Protein AF-T0ZKA5-F1 (afdb_monomer_lite)

Sequence (163 aa):
KRIVMRGQGRGARYFEMAPAMRHGLGFAISENADRVWHRVRAPLGQRAPLGYNPAFIKSYQPNVGHYLTEQQRLHLREIGTVPSTARADTRRREIAARLLVDLSWASSHIEGNTYDRLSTARLIQEGVVAEGKTRDETQMILNHKAAIEFLLTGDERLRVDKL

InterPro domains:
  IPR036597 Fid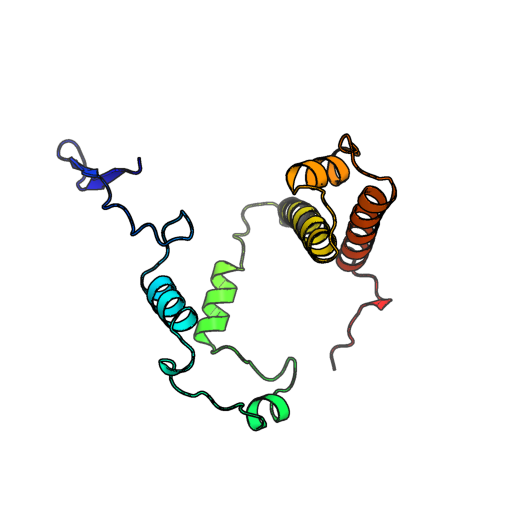o-like domain superfamily [G3DSA:1.10.3290.10] (81-162)

Foldseek 3Di:
DDWDWDDDDPPIDIDDDDQQPCDPPRDHDDPVVVVVVCQVPDPPVPHDDDDDDVVCVVPDDPPPDDPDDPVVVVVCCVVVDDDPPDPPVVVVVVVLLVCLLVQLVVVLVVVPQPDDSVQSSCCVPVVDHDPPHDPVSSVSSVVSSVVSVVVVVPPVVPPPPPD

Organism: NCBI:txid410659

pLDDT: mean 81.05, std 15.97, range [40.31, 98.0]

Structure (mmCIF, N/CA/C/O backbone):
data_AF-T0ZKA5-F1
#
_entry.id   AF-T0ZKA5-F1
#
loop_
_atom_site.group_PDB
_atom_site.id
_atom_site.type_symbol
_atom_site.label_atom_id
_atom_site.label_alt_id
_atom_site.label_comp_id
_atom_site.label_asym_id
_atom_site.label_entity_id
_atom_site.label_seq_id
_atom_site.pdbx_PDB_ins_code
_atom_site.Cartn_x
_atom_site.Cartn_y
_atom_site.Cartn_z
_atom_site.occupancy
_atom_site.B_iso_or_equiv
_atom_site.auth_seq_id
_atom_site.auth_comp_id
_atom_site.auth_asym_id
_atom_site.auth_atom_id
_atom_site.pdbx_PDB_model_num
ATOM 1 N N . LYS A 1 1 ? 23.903 -4.096 18.120 1.00 49.38 1 LYS A N 1
ATOM 2 C CA . LYS A 1 1 ? 25.114 -4.506 17.365 1.00 49.38 1 LYS A CA 1
ATOM 3 C C . LYS A 1 1 ? 24.939 -5.968 16.962 1.00 49.38 1 LYS A C 1
ATOM 5 O O . LYS A 1 1 ? 24.573 -6.747 17.830 1.00 49.38 1 LYS A O 1
ATOM 10 N N . ARG A 1 2 ? 25.076 -6.327 15.677 1.00 48.59 2 ARG A N 1
ATOM 11 C CA . ARG A 1 2 ? 24.996 -7.731 15.223 1.00 48.59 2 ARG A CA 1
ATOM 12 C C . ARG A 1 2 ? 26.410 -8.311 15.186 1.00 48.59 2 ARG A C 1
ATOM 14 O O . ARG A 1 2 ? 27.296 -7.704 14.597 1.00 48.59 2 ARG A O 1
ATOM 21 N N . ILE A 1 3 ? 26.599 -9.449 15.840 1.00 70.50 3 ILE A N 1
ATOM 22 C CA . ILE A 1 3 ? 27.859 -10.195 15.908 1.00 70.50 3 ILE A CA 1
ATOM 23 C C . ILE A 1 3 ? 27.694 -11.502 15.140 1.00 70.50 3 ILE A C 1
ATOM 25 O O . ILE A 1 3 ? 26.611 -12.089 15.154 1.00 70.50 3 ILE A O 1
ATOM 29 N N . VAL A 1 4 ? 28.754 -11.945 14.467 1.00 74.19 4 VAL A N 1
ATOM 30 C CA . VAL A 1 4 ? 28.781 -13.245 13.787 1.00 74.19 4 VAL A CA 1
ATOM 31 C C . VAL A 1 4 ? 29.843 -14.111 14.449 1.00 74.19 4 VAL A C 1
ATOM 33 O O . VAL A 1 4 ? 30.983 -13.690 14.647 1.00 74.19 4 VAL A O 1
ATOM 36 N N . MET A 1 5 ? 29.450 -15.327 14.813 1.00 67.88 5 MET A N 1
ATOM 37 C CA . MET A 1 5 ? 30.332 -16.342 15.378 1.00 67.88 5 MET A CA 1
ATOM 38 C C . MET A 1 5 ? 31.017 -17.098 14.235 1.00 67.88 5 MET A C 1
ATOM 40 O O . MET A 1 5 ? 30.343 -17.601 13.335 1.00 67.88 5 MET A O 1
ATOM 44 N N . ARG A 1 6 ? 32.349 -17.202 14.267 1.00 71.62 6 ARG A N 1
ATOM 45 C CA . ARG A 1 6 ? 33.104 -18.128 13.406 1.00 71.62 6 ARG A CA 1
ATOM 46 C C . ARG A 1 6 ? 33.830 -19.167 14.258 1.00 71.62 6 ARG A C 1
ATOM 48 O O . ARG A 1 6 ? 34.501 -18.819 15.229 1.00 71.62 6 ARG A O 1
ATOM 55 N N . GLY A 1 7 ? 33.725 -20.430 13.842 1.00 69.38 7 GLY A N 1
ATOM 56 C CA . GLY A 1 7 ? 34.268 -21.606 14.532 1.00 69.38 7 GLY A CA 1
ATOM 57 C C . GLY A 1 7 ? 33.184 -22.431 15.236 1.00 69.38 7 GLY A C 1
ATOM 58 O O . GLY A 1 7 ? 32.066 -21.959 15.426 1.00 69.38 7 GLY A O 1
ATOM 59 N N . GLN A 1 8 ? 33.513 -23.667 15.619 1.00 61.41 8 GLN A N 1
ATOM 60 C CA . GLN A 1 8 ? 32.651 -24.527 16.437 1.00 61.41 8 GLN A CA 1
ATOM 61 C C . GLN A 1 8 ? 33.356 -24.910 17.744 1.00 61.41 8 GLN A C 1
ATOM 63 O O . GLN A 1 8 ? 34.573 -25.092 17.780 1.00 61.41 8 GLN A O 1
ATOM 68 N N . GLY A 1 9 ? 32.585 -25.019 18.828 1.00 64.81 9 GLY A N 1
ATOM 69 C CA . GLY A 1 9 ? 33.095 -25.357 20.158 1.00 64.81 9 GLY A CA 1
ATOM 70 C C . GLY A 1 9 ? 33.861 -24.219 20.848 1.00 64.81 9 GLY A C 1
ATOM 71 O O . GLY A 1 9 ? 33.650 -23.039 20.577 1.00 64.81 9 GLY A O 1
ATOM 72 N N . ARG A 1 10 ? 34.764 -24.576 21.770 1.00 57.56 10 ARG A N 1
ATOM 73 C CA . ARG A 1 10 ? 35.474 -23.640 22.672 1.00 57.56 10 ARG A CA 1
ATOM 74 C C . ARG A 1 10 ? 36.451 -22.673 21.980 1.00 57.56 10 ARG A C 1
ATOM 76 O O . ARG A 1 10 ? 36.943 -21.759 22.627 1.00 57.56 10 ARG A O 1
ATOM 83 N N . GLY A 1 11 ? 36.721 -22.856 20.686 1.00 64.31 11 GLY A N 1
ATOM 84 C CA . GLY A 1 11 ? 37.565 -21.969 19.874 1.00 64.31 11 GLY A CA 1
ATOM 85 C C . GLY A 1 11 ? 36.796 -20.898 19.094 1.00 64.31 11 GLY A C 1
ATOM 86 O O . GLY A 1 11 ? 37.391 -20.205 18.269 1.00 64.31 11 GLY A O 1
ATOM 87 N N . ALA A 1 12 ? 35.482 -20.784 19.297 1.00 68.88 12 ALA A N 1
ATOM 88 C CA . ALA A 1 12 ? 34.662 -19.842 18.556 1.00 68.88 12 ALA A CA 1
ATOM 89 C C . ALA A 1 12 ? 35.014 -18.390 18.888 1.00 68.88 12 ALA A C 1
ATOM 91 O O . ALA A 1 12 ? 35.039 -17.982 20.050 1.00 68.88 12 ALA A O 1
ATOM 92 N N . ARG A 1 13 ? 35.265 -17.600 17.844 1.00 64.31 13 ARG A N 1
ATOM 93 C CA . ARG A 1 13 ? 35.569 -16.174 17.958 1.00 64.31 13 ARG A CA 1
ATOM 94 C C . ARG A 1 13 ? 34.394 -15.371 17.421 1.00 64.31 13 ARG A C 1
ATOM 96 O O . ARG A 1 13 ? 33.852 -15.670 16.354 1.00 64.31 13 ARG A O 1
ATOM 103 N N . TYR A 1 14 ? 34.002 -14.358 18.181 1.00 67.81 14 TYR A N 1
ATOM 104 C CA . TYR A 1 14 ? 32.984 -13.403 17.775 1.00 67.81 14 TYR A CA 1
ATOM 105 C C . TYR A 1 14 ? 33.659 -12.286 16.997 1.00 67.81 14 TYR A C 1
ATOM 107 O O . TYR A 1 14 ? 34.573 -11.636 17.501 1.00 67.81 14 TYR A O 1
ATOM 115 N N . PHE A 1 15 ? 33.204 -12.075 15.770 1.00 65.75 15 PHE A N 1
ATOM 116 C CA . PHE A 1 15 ? 33.637 -10.958 14.950 1.00 65.75 15 PHE A CA 1
ATOM 117 C C . PHE A 1 15 ? 32.507 -9.934 14.895 1.00 65.75 15 PHE A C 1
ATOM 119 O O . PHE A 1 15 ? 31.327 -10.289 14.766 1.00 65.75 15 PHE A O 1
ATOM 126 N N . GLU A 1 16 ? 32.864 -8.656 15.002 1.00 49.12 16 GLU A N 1
ATOM 127 C CA . GLU A 1 16 ? 31.932 -7.587 14.672 1.00 49.12 16 GLU A CA 1
ATOM 128 C C . GLU A 1 16 ? 31.611 -7.717 13.181 1.00 49.12 16 GLU A C 1
ATOM 130 O O . GLU A 1 16 ? 32.509 -7.758 12.337 1.00 49.12 16 GLU A O 1
ATOM 135 N N . MET A 1 17 ? 30.327 -7.888 12.857 1.00 51.78 17 MET A N 1
ATOM 136 C CA . MET A 1 17 ? 29.909 -7.950 11.464 1.00 51.78 17 MET A CA 1
ATOM 137 C C . MET A 1 17 ? 30.242 -6.588 10.859 1.00 51.78 17 MET A C 1
ATOM 139 O O . MET A 1 17 ? 29.778 -5.576 11.393 1.00 51.78 17 MET A O 1
ATOM 143 N N . ALA A 1 18 ? 31.059 -6.557 9.797 1.00 50.34 18 ALA A N 1
ATOM 144 C CA . ALA A 1 18 ? 31.407 -5.310 9.123 1.00 50.34 18 ALA A CA 1
ATOM 145 C C . ALA A 1 18 ? 30.110 -4.519 8.886 1.00 50.34 18 ALA A C 1
ATOM 147 O O . ALA A 1 18 ? 29.111 -5.133 8.482 1.00 50.34 18 ALA A O 1
ATOM 148 N N . PRO A 1 19 ? 30.066 -3.213 9.211 1.00 47.81 19 PRO A N 1
ATOM 149 C CA . PRO A 1 19 ? 28.843 -2.443 9.084 1.00 47.81 19 PRO A CA 1
ATOM 150 C C . PRO A 1 19 ? 28.417 -2.531 7.626 1.00 47.81 19 PRO A C 1
ATOM 152 O O . PRO A 1 19 ? 29.083 -1.990 6.747 1.00 47.81 19 PRO A O 1
ATOM 155 N N . ALA A 1 20 ? 27.336 -3.264 7.362 1.00 52.16 20 ALA A N 1
ATOM 156 C CA . ALA A 1 20 ? 26.757 -3.294 6.037 1.00 52.16 20 ALA A CA 1
ATOM 157 C C . ALA A 1 20 ? 26.482 -1.837 5.661 1.00 52.16 20 ALA A C 1
ATOM 159 O O . ALA A 1 20 ? 25.845 -1.127 6.449 1.00 52.16 20 ALA A O 1
ATOM 160 N N . MET A 1 21 ? 27.078 -1.392 4.548 1.00 48.09 21 MET A N 1
ATOM 161 C CA . MET A 1 21 ? 27.100 0.008 4.131 1.00 48.09 21 MET A CA 1
ATOM 162 C C . MET A 1 21 ? 25.723 0.619 4.371 1.00 48.09 21 MET A C 1
ATOM 164 O O . MET A 1 21 ? 24.712 0.189 3.805 1.00 48.09 21 MET A O 1
ATOM 168 N N . ARG A 1 22 ? 25.683 1.582 5.296 1.00 47.69 22 ARG A N 1
ATOM 169 C CA . ARG A 1 22 ? 24.481 2.351 5.582 1.00 47.69 22 ARG A CA 1
ATOM 170 C C . ARG A 1 22 ? 24.298 3.293 4.403 1.00 47.69 22 ARG A C 1
ATOM 172 O O . ARG A 1 22 ? 24.844 4.389 4.390 1.00 47.69 22 ARG A O 1
ATOM 179 N N . HIS A 1 23 ? 23.560 2.838 3.400 1.00 53.31 23 HIS A N 1
ATOM 180 C CA . HIS A 1 23 ? 23.055 3.715 2.353 1.00 53.31 23 HIS A CA 1
ATOM 181 C C . HIS A 1 23 ? 22.129 4.744 3.012 1.00 53.31 23 HIS A C 1
ATOM 183 O O . HIS A 1 23 ? 21.603 4.493 4.102 1.00 53.31 23 HIS A O 1
ATOM 189 N N . GLY A 1 24 ? 21.893 5.890 2.365 1.00 53.56 24 GLY A N 1
ATOM 190 C CA . GLY A 1 24 ? 21.049 6.989 2.875 1.00 53.56 24 GLY A CA 1
ATOM 191 C C . GLY A 1 24 ? 19.576 6.637 3.174 1.00 53.56 24 GLY A C 1
ATOM 192 O O . GLY A 1 24 ? 18.752 7.532 3.300 1.00 53.56 24 GLY A O 1
ATOM 193 N N . LEU A 1 25 ? 19.242 5.347 3.250 1.00 55.59 25 LEU A N 1
ATOM 194 C CA . LEU A 1 25 ? 17.960 4.740 3.597 1.00 55.59 25 LEU A CA 1
ATOM 195 C C . LEU A 1 25 ? 17.902 4.228 5.053 1.00 55.59 25 LEU A C 1
ATOM 197 O O . LEU A 1 25 ? 16.858 3.763 5.490 1.00 55.59 25 LEU A O 1
ATOM 201 N N . GLY A 1 26 ? 19.003 4.281 5.815 1.00 60.91 26 GLY A N 1
ATOM 202 C CA . GLY A 1 26 ? 19.014 3.900 7.237 1.00 60.91 26 GLY A CA 1
ATOM 203 C C . GLY A 1 26 ? 19.056 2.390 7.520 1.00 60.91 26 GLY A C 1
ATOM 204 O O . GLY A 1 26 ? 19.107 1.993 8.684 1.00 60.91 26 GLY A O 1
ATOM 205 N N . PHE A 1 27 ? 19.109 1.542 6.489 1.00 64.38 27 PHE A N 1
ATOM 206 C CA . PHE A 1 27 ? 19.279 0.090 6.601 1.00 64.38 27 PHE A CA 1
ATOM 207 C C . PHE A 1 27 ? 20.230 -0.461 5.529 1.00 64.38 27 PHE A C 1
ATOM 209 O O . PHE A 1 27 ? 20.542 0.197 4.537 1.00 64.38 27 PHE A O 1
ATOM 216 N N . ALA A 1 28 ? 20.718 -1.678 5.766 1.00 76.81 28 ALA A N 1
ATOM 217 C CA . ALA A 1 28 ? 21.612 -2.397 4.868 1.00 76.81 28 ALA A CA 1
ATOM 218 C C . ALA A 1 28 ? 20.848 -3.009 3.687 1.00 76.81 28 ALA A C 1
ATOM 220 O O . ALA A 1 28 ? 19.853 -3.703 3.899 1.00 76.81 28 ALA A O 1
ATOM 221 N N . ILE A 1 29 ? 21.343 -2.802 2.468 1.00 79.25 29 ILE A N 1
ATOM 222 C CA . ILE A 1 29 ? 20.816 -3.409 1.238 1.00 79.25 29 ILE A CA 1
ATOM 223 C C . ILE A 1 29 ? 21.850 -4.363 0.626 1.00 79.25 29 ILE A C 1
ATOM 225 O O . ILE A 1 29 ? 23.031 -4.299 0.966 1.00 79.25 29 ILE A O 1
ATOM 229 N N . SER A 1 30 ? 21.405 -5.277 -0.242 1.00 84.31 30 SER A N 1
ATOM 230 C CA . SER A 1 30 ? 22.313 -6.167 -0.976 1.00 84.31 30 SER A CA 1
ATOM 231 C C . SER A 1 30 ? 23.152 -5.384 -1.988 1.00 84.31 30 SER A C 1
ATOM 233 O O . SER A 1 30 ? 22.733 -4.329 -2.457 1.00 84.31 30 SER A O 1
ATOM 235 N N . GLU A 1 31 ? 24.303 -5.924 -2.385 1.00 82.81 31 GLU A N 1
ATOM 236 C CA . GLU A 1 31 ? 25.167 -5.312 -3.408 1.00 82.81 31 GLU A CA 1
ATOM 237 C C . GLU A 1 31 ? 24.420 -5.078 -4.735 1.00 82.81 31 GLU A C 1
ATOM 239 O O . GLU A 1 31 ? 24.552 -4.035 -5.370 1.00 82.81 31 GLU A O 1
ATOM 244 N N . ASN A 1 32 ? 23.548 -6.013 -5.129 1.00 81.38 32 ASN A N 1
ATOM 245 C CA . ASN A 1 32 ? 22.693 -5.837 -6.305 1.00 81.38 32 ASN A CA 1
ATOM 246 C C . ASN A 1 32 ? 21.716 -4.666 -6.141 1.00 81.38 32 ASN A C 1
ATOM 248 O O . ASN A 1 32 ? 21.543 -3.881 -7.074 1.00 81.38 32 ASN A O 1
ATOM 252 N N . ALA A 1 33 ? 21.080 -4.543 -4.974 1.00 80.62 33 ALA A N 1
ATOM 253 C CA . ALA A 1 33 ? 20.170 -3.437 -4.692 1.00 80.62 33 ALA A CA 1
ATOM 254 C C . ALA A 1 33 ? 20.912 -2.096 -4.667 1.00 80.62 33 ALA A C 1
ATOM 256 O O . ALA A 1 33 ? 20.386 -1.108 -5.173 1.00 80.62 33 ALA A O 1
ATOM 257 N N . ASP A 1 34 ? 22.142 -2.075 -4.158 1.00 83.94 34 ASP A N 1
ATOM 258 C CA . ASP A 1 34 ? 22.983 -0.885 -4.156 1.00 83.94 34 ASP A CA 1
ATOM 259 C C . ASP A 1 34 ? 23.349 -0.420 -5.575 1.00 83.94 34 ASP A C 1
ATOM 261 O O . ASP A 1 34 ? 23.101 0.725 -5.963 1.00 83.94 34 ASP A O 1
ATOM 265 N N . ARG A 1 35 ? 23.805 -1.343 -6.428 1.00 87.31 35 ARG A N 1
ATOM 266 C CA . ARG A 1 35 ? 24.087 -1.044 -7.843 1.00 87.31 35 ARG A CA 1
ATOM 267 C C . ARG A 1 35 ? 22.869 -0.470 -8.570 1.00 87.31 35 ARG A C 1
ATOM 269 O O . ARG A 1 35 ? 23.004 0.451 -9.379 1.00 87.31 35 ARG A O 1
ATOM 276 N N . VAL A 1 36 ? 21.676 -1.006 -8.295 1.00 87.38 36 VAL A N 1
ATOM 277 C CA . VAL A 1 36 ? 20.414 -0.485 -8.845 1.00 87.38 36 VAL A CA 1
ATOM 278 C C . VAL A 1 36 ? 20.115 0.905 -8.288 1.00 87.38 36 VAL A C 1
ATOM 280 O O . VAL A 1 36 ? 19.790 1.806 -9.059 1.00 87.38 36 VAL A O 1
ATOM 283 N N . TRP A 1 37 ? 20.264 1.107 -6.980 1.00 85.31 37 TRP A N 1
ATOM 284 C CA . TRP A 1 37 ? 20.016 2.385 -6.316 1.00 85.31 37 TRP A CA 1
ATOM 285 C C . TRP A 1 37 ? 20.901 3.504 -6.874 1.00 85.31 37 TRP A C 1
ATOM 287 O O . TRP A 1 37 ? 20.388 4.558 -7.255 1.00 85.31 37 TRP A O 1
ATOM 297 N N . HIS A 1 38 ? 22.205 3.253 -7.023 1.00 87.19 38 HIS A N 1
ATOM 298 C CA . HIS A 1 38 ? 23.139 4.202 -7.628 1.00 87.19 38 HIS A CA 1
ATOM 299 C C . HIS A 1 38 ? 22.752 4.550 -9.070 1.00 87.19 38 HIS A C 1
ATOM 301 O O . HIS A 1 38 ? 22.736 5.725 -9.441 1.00 87.19 38 HIS A O 1
ATOM 307 N N . ARG A 1 39 ? 22.351 3.556 -9.873 1.00 87.19 39 ARG A N 1
ATOM 308 C CA . ARG A 1 39 ? 21.894 3.778 -11.255 1.00 87.19 39 ARG A CA 1
ATOM 309 C C . ARG A 1 39 ? 20.608 4.608 -11.321 1.00 87.19 39 ARG A C 1
ATOM 311 O O . ARG A 1 39 ? 20.495 5.492 -12.165 1.00 87.19 39 ARG A O 1
ATOM 318 N N . VAL A 1 40 ? 19.646 4.339 -10.437 1.00 87.19 40 VAL A N 1
ATOM 319 C CA . VAL A 1 40 ? 18.352 5.044 -10.378 1.00 87.19 40 VAL A CA 1
ATOM 320 C C . VAL A 1 40 ? 18.490 6.461 -9.816 1.00 87.19 40 VAL A C 1
ATOM 322 O O . VAL A 1 40 ? 17.629 7.296 -10.083 1.00 87.19 40 VAL A O 1
ATOM 325 N N . ARG A 1 41 ? 19.556 6.772 -9.071 1.00 87.19 41 ARG A N 1
ATOM 326 C CA . ARG A 1 41 ? 19.824 8.122 -8.546 1.00 87.19 41 ARG A CA 1
ATOM 327 C C . ARG A 1 41 ? 20.790 8.957 -9.378 1.00 87.19 41 ARG A C 1
ATOM 329 O O . ARG A 1 41 ? 20.836 10.166 -9.179 1.00 87.19 41 ARG A O 1
ATOM 336 N N . ALA A 1 42 ? 21.520 8.357 -10.316 1.00 88.56 42 ALA A N 1
ATOM 337 C CA . ALA A 1 42 ? 22.401 9.099 -11.213 1.00 88.56 42 ALA A CA 1
ATOM 338 C C . ALA A 1 42 ? 21.627 10.199 -11.977 1.00 88.56 42 ALA A C 1
ATOM 340 O O . ALA A 1 42 ? 20.460 9.981 -12.325 1.00 88.56 42 ALA A O 1
ATOM 341 N N . PRO A 1 43 ? 22.228 11.364 -12.271 1.00 92.00 43 PRO A N 1
ATOM 342 C CA . PRO A 1 43 ? 21.619 12.380 -13.131 1.00 92.00 43 PRO A CA 1
ATOM 343 C C . PRO A 1 43 ? 21.146 11.792 -14.466 1.00 92.00 43 PRO A C 1
ATOM 345 O O . PRO A 1 43 ? 21.786 10.886 -14.997 1.00 92.00 43 PRO A O 1
ATOM 348 N N . LEU A 1 44 ? 20.046 12.311 -15.030 1.00 86.31 44 LEU A N 1
ATOM 349 C CA . LEU A 1 44 ? 19.442 11.760 -16.256 1.00 86.31 44 LEU A CA 1
ATOM 350 C C . LEU A 1 44 ? 20.452 11.633 -17.410 1.00 86.31 44 LEU A C 1
ATOM 352 O O . LEU A 1 44 ? 20.464 10.607 -18.080 1.00 86.31 44 LEU A O 1
ATOM 356 N N . GLY A 1 45 ? 21.349 12.612 -17.579 1.00 89.94 45 GLY A N 1
ATOM 357 C CA . GLY A 1 45 ? 22.379 12.600 -18.627 1.00 89.94 45 GLY A CA 1
ATOM 358 C C . GLY A 1 45 ? 23.484 11.547 -18.459 1.00 89.94 45 GLY A C 1
ATOM 359 O O . GLY A 1 45 ? 24.213 11.289 -19.407 1.00 89.94 45 GLY A O 1
ATOM 360 N N . GLN A 1 46 ? 23.616 10.927 -17.282 1.00 88.69 46 GLN A N 1
ATOM 361 C CA . GLN A 1 46 ? 24.583 9.849 -17.020 1.00 88.69 46 GLN A CA 1
ATOM 362 C C . GLN A 1 46 ? 23.954 8.451 -17.125 1.00 88.69 46 GLN A C 1
ATOM 364 O O . GLN A 1 46 ? 24.645 7.442 -16.974 1.00 88.69 46 GLN A O 1
ATOM 369 N N . ARG A 1 47 ? 22.638 8.363 -17.349 1.00 87.25 47 ARG A N 1
ATOM 370 C CA . ARG A 1 47 ? 21.943 7.084 -17.521 1.00 87.25 47 ARG A CA 1
ATOM 371 C C . ARG A 1 47 ? 22.019 6.663 -18.980 1.00 87.25 47 ARG A C 1
ATOM 373 O O . ARG A 1 47 ? 21.892 7.491 -19.876 1.00 87.25 47 ARG A O 1
ATOM 380 N N . ALA A 1 48 ? 22.168 5.363 -19.219 1.00 83.88 48 ALA A N 1
ATOM 381 C CA . ALA A 1 48 ? 22.024 4.825 -20.565 1.00 83.88 48 ALA A CA 1
ATOM 382 C C . ALA A 1 48 ? 20.615 5.164 -21.096 1.00 83.88 48 ALA A C 1
ATOM 384 O O . ALA A 1 48 ? 19.635 4.869 -20.400 1.00 83.88 48 ALA A O 1
ATOM 385 N N . PRO A 1 49 ? 20.492 5.782 -22.284 1.00 83.25 49 PRO A N 1
ATOM 386 C CA . PRO A 1 49 ? 19.193 6.092 -22.856 1.00 83.25 49 PRO A CA 1
ATOM 387 C C . PRO A 1 49 ? 18.456 4.786 -23.159 1.00 83.25 49 PRO A C 1
ATOM 389 O O . PRO A 1 49 ? 18.940 3.934 -23.901 1.00 83.25 49 PRO A O 1
ATOM 392 N N . LEU A 1 50 ? 17.283 4.623 -22.553 1.00 85.12 50 LEU A N 1
ATOM 393 C CA . LEU A 1 50 ? 16.380 3.499 -22.783 1.00 85.12 50 LEU A CA 1
ATOM 394 C C . LEU A 1 50 ? 15.141 4.029 -23.498 1.00 85.12 50 LEU A C 1
ATOM 396 O O . LEU A 1 50 ? 14.444 4.900 -22.981 1.00 85.12 50 LEU A O 1
ATOM 400 N N . GLY A 1 51 ? 14.889 3.516 -24.700 1.00 86.12 51 GLY A N 1
ATOM 401 C CA . GLY A 1 51 ? 13.681 3.824 -25.457 1.00 86.12 51 GLY A CA 1
ATOM 402 C C . GLY A 1 51 ? 12.475 3.042 -24.941 1.00 86.12 51 GLY A C 1
ATOM 403 O O . GLY A 1 51 ? 12.606 1.931 -24.423 1.00 86.12 51 GLY A O 1
ATOM 404 N N . TYR A 1 52 ? 11.284 3.609 -25.119 1.00 86.69 52 TYR A N 1
ATOM 405 C CA . TYR A 1 52 ? 10.039 2.873 -24.927 1.00 86.69 52 TYR A CA 1
ATOM 406 C C . TYR A 1 52 ? 9.942 1.743 -25.962 1.00 86.69 52 TYR A C 1
ATOM 408 O O . TYR A 1 52 ? 10.154 1.980 -27.150 1.00 86.69 52 TYR A O 1
ATOM 416 N N . ASN A 1 53 ? 9.616 0.524 -25.521 1.00 88.12 53 ASN A N 1
ATOM 417 C CA . ASN A 1 53 ? 9.375 -0.613 -26.408 1.00 88.12 53 ASN A CA 1
ATOM 418 C C . ASN A 1 53 ? 7.857 -0.805 -26.617 1.00 88.12 53 ASN A C 1
ATOM 420 O O . ASN A 1 53 ? 7.224 -1.531 -25.845 1.00 88.12 53 ASN A O 1
ATOM 424 N N . PRO A 1 54 ? 7.249 -0.192 -27.650 1.00 89.75 54 PRO A N 1
ATOM 425 C CA . PRO A 1 54 ? 5.818 -0.327 -27.907 1.00 89.75 54 PRO A CA 1
ATOM 426 C C . PRO A 1 54 ? 5.432 -1.747 -28.323 1.00 89.75 54 PRO A C 1
ATOM 428 O O . PRO A 1 54 ? 4.307 -2.167 -28.071 1.00 89.75 54 PRO A O 1
ATOM 431 N N . ALA A 1 55 ? 6.343 -2.490 -28.961 1.00 90.31 55 ALA A N 1
ATOM 432 C CA . ALA A 1 55 ? 6.071 -3.852 -29.402 1.00 90.31 55 ALA A CA 1
ATOM 433 C C . ALA A 1 55 ? 5.816 -4.772 -28.206 1.00 90.31 55 ALA A C 1
ATOM 435 O O . ALA A 1 55 ? 4.905 -5.585 -28.271 1.00 90.31 55 ALA A O 1
ATOM 436 N N . PHE A 1 56 ? 6.548 -4.578 -27.103 1.00 85.19 56 PHE A N 1
ATOM 437 C CA . PHE A 1 56 ? 6.323 -5.312 -25.859 1.00 85.19 56 PHE A CA 1
ATOM 438 C C . PHE A 1 56 ? 4.907 -5.100 -25.302 1.00 85.19 56 PHE A C 1
ATOM 440 O O . PHE A 1 56 ? 4.230 -6.065 -24.968 1.00 85.19 56 PHE A O 1
ATOM 447 N N . ILE A 1 57 ? 4.428 -3.852 -25.237 1.00 86.19 57 ILE A N 1
ATOM 448 C CA . ILE A 1 57 ? 3.076 -3.563 -24.729 1.00 86.19 57 ILE A CA 1
ATOM 449 C C . ILE A 1 57 ? 2.004 -4.099 -25.681 1.00 86.19 57 ILE A C 1
ATOM 451 O O . ILE A 1 57 ? 1.009 -4.654 -25.230 1.00 86.19 57 ILE A O 1
ATOM 455 N N . LYS A 1 58 ? 2.221 -3.978 -26.996 1.00 90.00 58 LYS A N 1
ATOM 456 C CA . LYS A 1 58 ? 1.285 -4.482 -28.011 1.00 90.00 58 LYS A CA 1
ATOM 457 C C . LYS A 1 58 ? 1.213 -6.010 -28.062 1.00 90.00 58 LYS A C 1
ATOM 459 O O . LYS A 1 58 ? 0.166 -6.540 -28.412 1.00 90.00 58 LYS A O 1
ATOM 464 N N . SER A 1 59 ? 2.307 -6.711 -27.761 1.00 88.69 59 SER A N 1
ATOM 465 C CA . SER A 1 59 ? 2.361 -8.177 -27.783 1.00 88.69 59 SER A CA 1
ATOM 466 C C . SER A 1 59 ? 2.034 -8.823 -26.438 1.00 88.69 59 SER A C 1
ATOM 468 O O . SER A 1 59 ? 1.833 -10.038 -26.383 1.00 88.69 59 SER A O 1
ATOM 470 N N . TYR A 1 60 ? 1.974 -8.044 -25.353 1.00 87.00 60 TYR A N 1
ATOM 471 C CA . TYR A 1 60 ? 1.638 -8.564 -24.037 1.00 87.00 60 TYR A CA 1
ATOM 472 C C . TYR A 1 60 ? 0.171 -8.992 -23.981 1.00 87.00 60 TYR A C 1
ATOM 474 O O . TYR A 1 60 ? -0.744 -8.172 -24.012 1.00 87.00 60 TYR A O 1
ATOM 482 N N . GLN A 1 61 ? -0.037 -10.298 -23.844 1.00 85.81 61 GLN A N 1
ATOM 483 C CA . GLN A 1 61 ? -1.342 -10.883 -23.570 1.00 85.81 61 GLN A CA 1
ATOM 484 C C . GLN A 1 61 ? -1.439 -11.190 -22.072 1.00 85.81 61 GLN A C 1
ATOM 486 O O . GLN A 1 61 ? -0.657 -12.014 -21.579 1.00 85.81 61 GLN A O 1
ATOM 491 N N . PRO A 1 62 ? -2.362 -10.552 -21.329 1.00 84.12 62 PRO A N 1
ATOM 492 C CA . PRO A 1 62 ? -2.598 -10.879 -19.929 1.00 84.12 62 PRO A CA 1
ATOM 493 C C . PRO A 1 62 ? -2.840 -12.380 -19.750 1.00 84.12 62 PRO A C 1
ATOM 495 O O . PRO A 1 62 ? -3.501 -13.004 -20.571 1.00 84.12 62 PRO A O 1
ATOM 498 N N . ASN A 1 63 ? -2.290 -12.963 -18.685 1.00 81.50 63 ASN A N 1
ATOM 499 C CA . ASN A 1 63 ? -2.417 -14.387 -18.332 1.00 81.50 63 ASN A CA 1
ATOM 500 C C . ASN A 1 63 ? -1.825 -15.405 -19.330 1.00 81.50 63 ASN A C 1
ATOM 502 O O . ASN A 1 63 ? -1.767 -16.587 -18.997 1.00 81.50 63 ASN A O 1
ATOM 506 N N . VAL A 1 64 ? -1.333 -14.968 -20.493 1.00 86.88 64 VAL A N 1
ATOM 507 C CA . VAL A 1 64 ? -0.660 -15.815 -21.494 1.00 86.88 64 VAL A CA 1
ATOM 508 C C . VAL A 1 64 ? 0.833 -15.487 -21.554 1.00 86.88 64 VAL A C 1
ATOM 510 O O . VAL A 1 64 ? 1.680 -16.372 -21.465 1.00 86.88 64 VAL A O 1
ATOM 513 N N . GLY A 1 65 ? 1.167 -14.200 -21.676 1.00 84.62 65 GLY A N 1
ATOM 514 C CA . GLY A 1 65 ? 2.536 -13.697 -21.664 1.00 84.62 65 GLY A CA 1
ATOM 515 C C . GLY A 1 65 ? 3.060 -13.434 -20.251 1.00 84.62 65 GLY A C 1
ATOM 516 O O . GLY A 1 65 ? 2.308 -13.271 -19.288 1.00 84.62 65 GLY A O 1
ATOM 517 N N . HIS A 1 66 ? 4.384 -13.340 -20.120 1.00 86.38 66 HIS A N 1
ATOM 518 C CA . HIS A 1 66 ? 5.039 -13.014 -18.855 1.00 86.38 66 HIS A CA 1
ATOM 519 C C . HIS A 1 66 ? 6.036 -11.874 -19.044 1.00 86.38 66 HIS A C 1
ATOM 521 O O . HIS A 1 66 ? 6.939 -11.964 -19.870 1.00 86.38 66 HIS A O 1
ATOM 527 N N . TYR A 1 67 ? 5.898 -10.815 -18.242 1.00 86.00 67 TYR A N 1
ATOM 528 C CA . TYR A 1 67 ? 6.909 -9.755 -18.166 1.00 86.00 67 TYR A CA 1
ATOM 529 C C . TYR A 1 67 ? 8.210 -10.252 -17.520 1.00 86.00 67 TYR A C 1
ATOM 531 O O . TYR A 1 67 ? 9.305 -9.852 -17.901 1.00 86.00 67 TYR A O 1
ATOM 539 N N . LEU A 1 68 ? 8.073 -11.135 -16.531 1.00 89.81 68 LEU A N 1
ATOM 540 C CA . LEU A 1 68 ? 9.183 -11.690 -15.770 1.00 89.81 68 LEU A CA 1
ATOM 541 C C . LEU A 1 68 ? 9.689 -12.985 -16.400 1.00 89.81 68 LEU A C 1
ATOM 543 O O . LEU A 1 68 ? 8.903 -13.821 -16.860 1.00 89.81 68 LEU A O 1
ATOM 547 N N . THR A 1 69 ? 11.005 -13.185 -16.343 1.00 91.19 69 THR A N 1
ATOM 548 C CA . THR A 1 69 ? 11.627 -14.437 -16.783 1.00 91.19 69 THR A CA 1
ATOM 549 C C . THR A 1 69 ? 11.133 -15.609 -15.939 1.00 91.19 69 THR A C 1
ATOM 551 O O . THR A 1 69 ? 10.636 -15.444 -14.823 1.00 91.19 69 THR A O 1
ATOM 554 N N . GLU A 1 70 ? 11.270 -16.829 -16.453 1.00 92.81 70 GLU A N 1
ATOM 555 C CA . GLU A 1 70 ? 10.914 -18.031 -15.696 1.00 92.81 70 GLU A CA 1
ATOM 556 C C . GLU A 1 70 ? 11.647 -18.119 -14.354 1.00 92.81 70 GLU A C 1
ATOM 558 O O . GLU A 1 70 ? 11.008 -18.336 -13.328 1.00 92.81 70 GLU A O 1
ATOM 563 N N . GLN A 1 71 ? 12.954 -17.847 -14.335 1.00 94.69 71 GLN A N 1
ATOM 564 C CA . GLN A 1 71 ? 13.739 -17.833 -13.099 1.00 94.69 71 GLN A CA 1
ATOM 565 C C . GLN A 1 71 ? 13.200 -16.821 -12.082 1.00 94.69 71 GLN A C 1
ATOM 567 O O . GLN A 1 71 ? 13.068 -17.145 -10.903 1.00 94.69 71 GLN A O 1
ATOM 572 N N . GLN A 1 72 ? 12.838 -15.613 -12.526 1.00 93.50 72 GLN A N 1
ATOM 573 C CA . GLN A 1 72 ? 12.245 -14.601 -11.649 1.00 93.50 72 GLN A CA 1
ATOM 574 C C . GLN A 1 72 ? 10.892 -15.057 -11.104 1.00 93.50 72 GLN A C 1
ATOM 576 O O . GLN A 1 72 ? 10.635 -14.907 -9.914 1.00 93.50 72 GLN A O 1
ATOM 581 N N . ARG A 1 73 ? 10.036 -15.650 -11.945 1.00 93.38 73 ARG A N 1
ATOM 582 C CA . ARG A 1 73 ? 8.733 -16.178 -11.515 1.00 93.38 73 ARG A CA 1
ATOM 583 C C . ARG A 1 73 ? 8.882 -17.310 -10.501 1.00 93.38 73 ARG A C 1
ATOM 585 O O . ARG A 1 73 ? 8.159 -17.316 -9.510 1.00 93.38 73 ARG A O 1
ATOM 592 N N . LEU A 1 74 ? 9.818 -18.235 -10.718 1.00 93.88 74 LEU A N 1
ATOM 593 C CA . LEU A 1 74 ? 10.104 -19.327 -9.783 1.00 93.88 74 LEU A CA 1
ATOM 594 C C . LEU A 1 74 ? 10.612 -18.796 -8.443 1.00 93.88 74 LEU A C 1
ATOM 596 O O . LEU A 1 74 ? 10.088 -19.185 -7.404 1.00 93.88 74 LEU A O 1
ATOM 600 N N . HIS A 1 75 ? 11.553 -17.853 -8.466 1.00 89.62 75 HIS A N 1
ATOM 601 C CA . HIS A 1 75 ? 12.064 -17.230 -7.249 1.00 89.62 75 HIS A CA 1
ATOM 602 C C . HIS A 1 75 ? 10.976 -16.456 -6.490 1.00 89.62 75 HIS A C 1
ATOM 604 O O . HIS A 1 75 ? 10.833 -16.611 -5.281 1.00 89.62 75 HIS A O 1
ATOM 610 N N . LEU A 1 76 ? 10.157 -15.664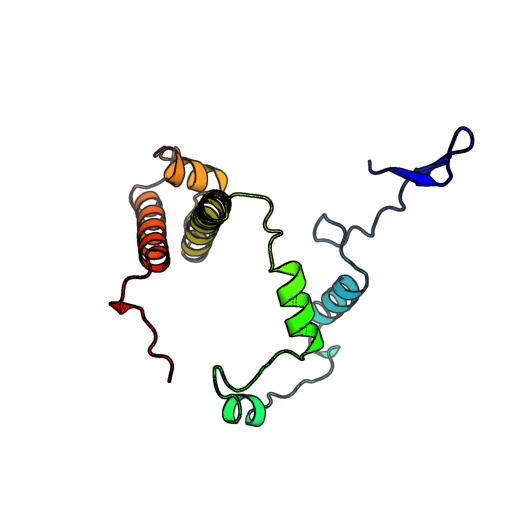 -7.193 1.00 89.75 76 LEU A N 1
ATOM 611 C CA . LEU A 1 76 ? 9.029 -14.951 -6.585 1.00 89.75 76 LEU A CA 1
ATOM 612 C C . LEU A 1 76 ? 7.995 -15.913 -5.998 1.00 89.75 76 LEU A C 1
ATOM 614 O O . LEU A 1 76 ? 7.454 -15.654 -4.925 1.00 89.75 76 LEU A O 1
ATOM 618 N N . ARG A 1 77 ? 7.735 -17.033 -6.679 1.00 88.12 77 ARG A N 1
ATOM 619 C CA . ARG A 1 77 ? 6.870 -18.088 -6.157 1.00 88.12 77 ARG A CA 1
ATOM 620 C C . ARG A 1 77 ? 7.460 -18.690 -4.891 1.00 88.12 77 ARG A C 1
ATOM 622 O O . ARG A 1 77 ? 6.714 -18.876 -3.944 1.00 88.12 77 ARG A O 1
ATOM 629 N N . GLU A 1 78 ? 8.754 -18.972 -4.850 1.00 87.00 78 GLU A N 1
ATOM 630 C CA . GLU A 1 78 ? 9.426 -19.515 -3.668 1.00 87.00 78 GLU A CA 1
ATOM 631 C C . GLU A 1 78 ? 9.304 -18.569 -2.466 1.00 87.00 78 GLU A C 1
ATOM 633 O O . GLU A 1 78 ? 8.787 -18.970 -1.427 1.00 87.00 78 GLU A O 1
ATOM 638 N N . ILE A 1 79 ? 9.684 -17.297 -2.620 1.00 84.00 79 ILE A N 1
ATOM 639 C CA . ILE A 1 79 ? 9.627 -16.324 -1.515 1.00 84.00 79 ILE A CA 1
ATOM 640 C C . ILE A 1 79 ? 8.191 -15.911 -1.154 1.00 84.00 79 ILE A C 1
ATOM 642 O O . ILE A 1 79 ? 7.933 -15.501 -0.024 1.00 84.00 79 ILE A O 1
ATOM 646 N N . GLY A 1 80 ? 7.258 -16.003 -2.106 1.00 77.94 80 GLY A N 1
ATOM 647 C CA . GLY A 1 80 ? 5.835 -15.724 -1.909 1.00 77.94 80 GLY A CA 1
ATOM 648 C C . GLY A 1 80 ? 5.038 -16.922 -1.384 1.00 77.94 80 GLY A C 1
ATOM 649 O O . GLY A 1 80 ? 3.925 -16.746 -0.888 1.00 77.94 80 GLY A O 1
ATOM 650 N N . THR A 1 81 ? 5.588 -18.137 -1.462 1.00 77.31 81 THR A N 1
ATOM 651 C CA . THR A 1 81 ? 4.953 -19.345 -0.928 1.00 77.31 81 THR A CA 1
ATOM 652 C C . THR A 1 81 ? 5.299 -19.471 0.546 1.00 77.31 81 THR A C 1
ATOM 654 O O . THR A 1 81 ? 6.430 -19.744 0.937 1.00 77.31 81 THR A O 1
ATOM 657 N N . VAL A 1 82 ? 4.296 -19.282 1.395 1.00 61.53 82 VAL A N 1
ATOM 658 C CA . VAL A 1 82 ? 4.462 -19.390 2.844 1.00 61.53 82 VAL A CA 1
ATOM 659 C C . VAL A 1 82 ? 4.468 -20.876 3.258 1.00 61.53 82 VAL A C 1
ATOM 661 O O . VAL A 1 82 ? 3.556 -21.602 2.858 1.00 61.53 82 VAL A O 1
ATOM 664 N N . PRO A 1 83 ? 5.429 -21.351 4.082 1.00 62.22 83 PRO A N 1
ATOM 665 C CA . PRO A 1 83 ? 5.460 -22.734 4.569 1.00 62.22 83 PRO A CA 1
ATOM 666 C C . PRO A 1 83 ? 4.171 -23.119 5.314 1.00 62.22 83 PRO A C 1
ATOM 668 O O . PRO A 1 83 ? 3.687 -22.374 6.171 1.00 62.22 83 PRO A O 1
ATOM 671 N N . SER A 1 84 ? 3.634 -24.303 5.013 1.00 58.69 84 SER A N 1
ATOM 672 C CA . SER A 1 84 ? 2.297 -24.794 5.393 1.00 58.69 84 SER A CA 1
ATOM 673 C C . SER A 1 84 ? 2.120 -25.203 6.867 1.00 58.69 84 SER A C 1
ATOM 675 O O . SER A 1 84 ? 1.228 -25.983 7.187 1.00 58.69 84 SER A O 1
ATOM 677 N N . THR A 1 85 ? 2.967 -24.727 7.781 1.00 58.75 85 THR A N 1
ATOM 678 C CA . THR A 1 85 ? 3.025 -25.213 9.174 1.00 58.75 85 THR A CA 1
ATOM 679 C C . THR A 1 85 ? 1.969 -24.613 10.108 1.00 58.75 85 THR A C 1
ATOM 681 O O . THR A 1 85 ? 1.804 -25.087 11.228 1.00 58.75 85 THR A O 1
ATOM 684 N N . ALA A 1 86 ? 1.213 -23.609 9.660 1.00 54.22 86 ALA A N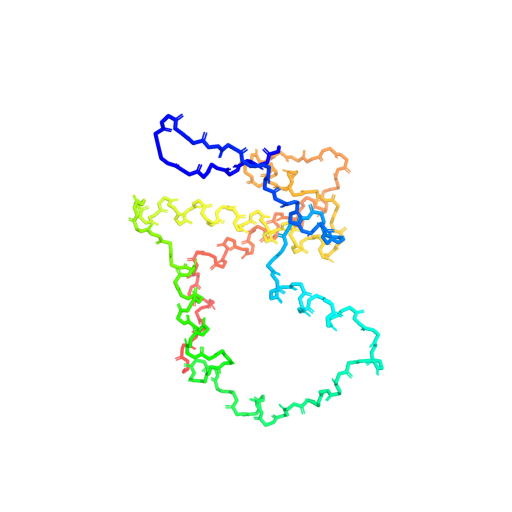 1
ATOM 685 C CA . ALA A 1 86 ? 0.011 -23.127 10.341 1.00 54.22 86 ALA A CA 1
ATOM 686 C C . ALA A 1 86 ? -1.231 -23.686 9.634 1.00 54.22 86 ALA A C 1
ATOM 688 O O . ALA A 1 86 ? -1.224 -23.796 8.405 1.00 54.22 86 ALA A O 1
ATOM 689 N N . ARG A 1 87 ? -2.323 -23.973 10.369 1.00 59.28 87 ARG A N 1
ATOM 690 C CA . ARG A 1 87 ? -3.643 -24.201 9.746 1.00 59.28 87 ARG A CA 1
ATOM 691 C C . ARG A 1 87 ? -3.870 -23.055 8.763 1.00 59.28 87 ARG A C 1
ATOM 693 O O . ARG A 1 87 ? -3.894 -21.897 9.175 1.00 59.28 87 ARG A O 1
ATOM 700 N N . ALA A 1 88 ? -3.983 -23.378 7.475 1.00 61.22 88 ALA A N 1
ATOM 701 C CA . ALA A 1 88 ? -3.926 -22.400 6.389 1.00 61.22 88 ALA A CA 1
ATOM 702 C C . ALA A 1 88 ? -4.907 -21.228 6.571 1.00 61.22 88 ALA A C 1
ATOM 704 O O . ALA A 1 88 ? -4.688 -20.161 6.011 1.00 61.22 88 ALA A O 1
ATOM 705 N N . ASP A 1 89 ? -5.988 -21.417 7.331 1.00 67.62 89 ASP A N 1
ATOM 706 C CA . ASP A 1 89 ? -6.983 -20.390 7.640 1.00 67.62 89 ASP A CA 1
ATOM 707 C C . ASP A 1 89 ? -6.485 -19.304 8.613 1.00 67.62 89 ASP A C 1
ATOM 709 O O . ASP A 1 89 ? -6.606 -18.118 8.318 1.00 67.62 89 ASP A O 1
ATOM 713 N N . THR A 1 90 ? -5.850 -19.673 9.731 1.00 70.00 90 THR A N 1
ATOM 714 C CA . THR A 1 90 ? -5.412 -18.713 10.763 1.00 70.00 90 THR A CA 1
ATOM 715 C C . THR A 1 90 ? -4.354 -17.757 10.217 1.00 70.00 90 THR A C 1
ATOM 717 O O . THR A 1 90 ? -4.460 -16.544 10.370 1.00 70.00 90 THR A O 1
ATOM 720 N N . ARG A 1 91 ? -3.376 -18.289 9.477 1.00 66.94 91 ARG A N 1
ATOM 721 C CA . ARG A 1 91 ? -2.310 -17.473 8.884 1.00 66.94 91 ARG A CA 1
ATOM 722 C C . ARG A 1 91 ? -2.803 -16.602 7.726 1.00 66.94 91 ARG A C 1
ATOM 724 O O . ARG A 1 91 ? -2.316 -15.487 7.564 1.00 66.94 91 ARG A O 1
ATOM 731 N N . ARG A 1 92 ? -3.789 -17.073 6.946 1.00 71.88 92 ARG A N 1
ATOM 732 C CA . ARG A 1 92 ? -4.467 -16.242 5.933 1.00 71.88 92 ARG A CA 1
ATOM 733 C C . ARG A 1 92 ? -5.167 -15.053 6.583 1.00 71.88 92 ARG A C 1
ATOM 735 O O . ARG A 1 92 ? -4.994 -13.937 6.108 1.00 71.88 92 ARG A O 1
ATOM 742 N N . ARG A 1 93 ? -5.879 -15.271 7.694 1.00 77.75 93 ARG A N 1
ATOM 743 C CA . ARG A 1 93 ? -6.527 -14.194 8.463 1.00 77.75 93 ARG A CA 1
ATOM 744 C C . ARG A 1 93 ? -5.516 -13.192 9.019 1.00 77.75 93 ARG A C 1
ATOM 746 O O . ARG A 1 93 ? -5.731 -11.994 8.892 1.00 77.75 93 ARG A O 1
ATOM 753 N N . GLU A 1 94 ? -4.393 -13.659 9.565 1.00 80.25 94 GLU A N 1
ATOM 754 C CA . GLU A 1 94 ? -3.329 -12.773 10.064 1.00 80.25 94 GLU A CA 1
ATOM 755 C C . GLU A 1 94 ? -2.714 -11.904 8.960 1.00 80.25 94 GLU A C 1
ATOM 757 O O . GLU A 1 94 ? -2.509 -10.705 9.154 1.00 80.25 94 GLU A O 1
ATOM 762 N N . ILE A 1 95 ? -2.416 -12.493 7.796 1.00 80.62 95 ILE A N 1
ATOM 763 C CA . ILE A 1 95 ? -1.873 -11.752 6.649 1.00 80.62 95 ILE A CA 1
ATOM 764 C C . ILE A 1 95 ? -2.911 -10.751 6.131 1.00 80.62 95 ILE A C 1
ATOM 766 O O . ILE A 1 95 ? -2.567 -9.592 5.914 1.00 80.62 95 ILE A O 1
ATOM 770 N N . ALA A 1 96 ? -4.174 -11.165 5.998 1.00 83.44 96 ALA A N 1
ATOM 771 C CA . ALA A 1 96 ? -5.263 -10.292 5.571 1.00 83.44 96 ALA A CA 1
ATOM 772 C C . ALA A 1 96 ? -5.444 -9.096 6.519 1.00 83.44 96 ALA A C 1
ATOM 774 O O . ALA A 1 96 ? -5.541 -7.968 6.051 1.00 83.44 96 ALA A O 1
ATOM 775 N N . ALA A 1 97 ? -5.397 -9.312 7.837 1.00 86.94 97 ALA A N 1
ATOM 776 C CA . ALA A 1 97 ? -5.515 -8.239 8.824 1.00 86.94 97 ALA A CA 1
ATOM 777 C C . ALA A 1 97 ? -4.371 -7.215 8.724 1.00 86.94 97 ALA A C 1
ATOM 779 O O . ALA A 1 97 ? -4.605 -6.012 8.830 1.00 86.94 97 ALA A O 1
ATOM 780 N N . ARG A 1 98 ? -3.132 -7.671 8.488 1.00 89.06 98 ARG A N 1
ATOM 781 C CA . ARG A 1 98 ? -1.977 -6.775 8.289 1.00 89.06 98 ARG A CA 1
ATOM 782 C C . ARG A 1 98 ? -2.096 -5.981 6.992 1.00 89.06 98 ARG A C 1
ATOM 784 O O . ARG A 1 98 ? -1.940 -4.765 7.016 1.00 89.06 98 ARG A O 1
ATOM 791 N N . LEU A 1 99 ? -2.422 -6.660 5.891 1.00 91.12 99 LEU A N 1
ATOM 792 C CA . LEU A 1 99 ? -2.609 -6.024 4.586 1.00 91.12 99 LEU A CA 1
ATOM 793 C C . LEU A 1 99 ? -3.739 -4.999 4.613 1.00 91.12 99 LEU A C 1
ATOM 795 O O . LEU A 1 99 ? -3.603 -3.930 4.035 1.00 91.12 99 LEU A O 1
ATOM 799 N N . LEU A 1 100 ? -4.830 -5.298 5.314 1.00 94.31 100 LEU A N 1
ATOM 800 C CA . LEU A 1 100 ? -5.960 -4.393 5.448 1.00 94.31 100 LEU A CA 1
ATOM 801 C C . LEU A 1 100 ? -5.558 -3.084 6.140 1.00 94.31 100 LEU A C 1
ATOM 803 O O . LEU A 1 100 ? -5.932 -2.015 5.662 1.00 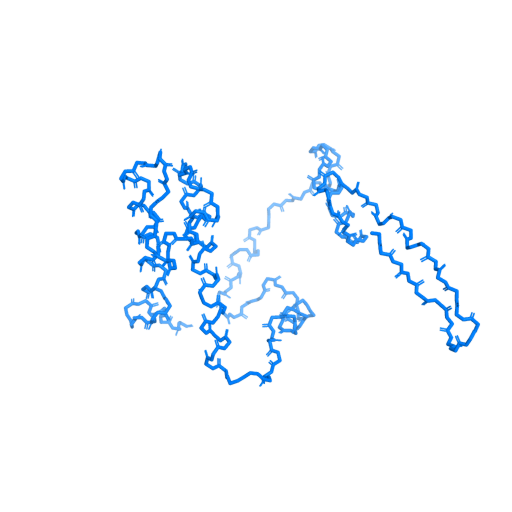94.31 100 LEU A O 1
ATOM 807 N N . VAL A 1 101 ? -4.749 -3.142 7.205 1.00 95.88 101 VAL A N 1
ATOM 808 C CA . VAL A 1 101 ? -4.205 -1.935 7.854 1.00 95.88 101 VAL A CA 1
ATOM 809 C C . VAL A 1 101 ? -3.262 -1.186 6.914 1.00 95.88 101 VAL A C 1
ATOM 811 O O . VAL A 1 101 ? -3.408 0.022 6.739 1.00 95.88 101 VAL A O 1
ATOM 814 N N . ASP A 1 102 ? -2.314 -1.898 6.300 1.00 95.81 102 ASP A N 1
ATOM 815 C CA . ASP A 1 102 ? -1.279 -1.295 5.457 1.00 95.81 102 ASP A CA 1
ATOM 816 C C . ASP A 1 102 ? -1.866 -0.595 4.229 1.00 95.81 102 ASP A C 1
ATOM 818 O O . ASP A 1 102 ? -1.485 0.534 3.922 1.00 95.81 102 ASP A O 1
ATOM 822 N N . LEU A 1 103 ? -2.817 -1.237 3.551 1.00 96.00 103 LEU A N 1
ATOM 823 C CA . LEU A 1 103 ? -3.463 -0.696 2.359 1.00 96.00 103 LEU A CA 1
ATOM 824 C C . LEU A 1 103 ? -4.414 0.454 2.693 1.00 96.00 103 LEU A C 1
ATOM 826 O O . LEU A 1 103 ? -4.402 1.459 1.984 1.00 96.00 103 LEU A O 1
ATOM 830 N N . SER A 1 104 ? -5.191 0.346 3.779 1.00 96.88 104 SER A N 1
ATOM 831 C CA . SER A 1 104 ? -6.079 1.437 4.204 1.00 96.88 104 SER A CA 1
ATOM 832 C C . SER A 1 104 ? -5.272 2.688 4.549 1.00 96.88 104 SER A C 1
ATOM 834 O O . SER A 1 104 ? -5.590 3.774 4.073 1.00 96.88 104 SER A O 1
ATOM 836 N N . TRP A 1 105 ? -4.183 2.527 5.312 1.00 97.62 105 TRP A N 1
ATOM 837 C CA . TRP A 1 105 ? -3.277 3.626 5.640 1.00 97.62 105 TRP A CA 1
ATOM 838 C C . TRP A 1 105 ? -2.618 4.218 4.388 1.00 97.62 105 TRP A C 1
ATOM 840 O O . TRP A 1 105 ? -2.672 5.428 4.189 1.00 97.62 105 TRP A O 1
ATOM 850 N N . ALA A 1 106 ? -2.015 3.384 3.533 1.00 96.94 106 ALA A N 1
ATOM 851 C CA . ALA A 1 106 ? -1.264 3.862 2.375 1.00 96.94 106 ALA A CA 1
ATOM 852 C C . ALA A 1 106 ? -2.152 4.601 1.362 1.00 96.94 106 ALA A C 1
ATOM 854 O O . ALA A 1 106 ? -1.749 5.655 0.874 1.00 96.94 106 ALA A O 1
ATOM 855 N N . SER A 1 107 ? -3.355 4.085 1.077 1.00 96.25 107 SER A N 1
ATOM 856 C CA . SER A 1 107 ? -4.302 4.744 0.165 1.00 96.25 107 SER A CA 1
ATOM 857 C C . SER A 1 107 ? -4.727 6.103 0.712 1.00 96.25 107 SER A C 1
ATOM 859 O O . SER A 1 107 ? -4.556 7.117 0.043 1.00 96.25 107 SER A O 1
ATOM 861 N N . SER A 1 108 ? -5.165 6.146 1.975 1.00 96.00 108 SER A N 1
ATOM 862 C CA . SER A 1 108 ? -5.542 7.399 2.631 1.00 96.00 108 SER A CA 1
ATOM 863 C C . SER A 1 108 ? -4.392 8.403 2.687 1.00 96.00 108 SER A C 1
ATOM 865 O O . SER A 1 108 ? -4.603 9.593 2.477 1.00 96.00 108 SER A O 1
ATOM 867 N N . HIS A 1 109 ? -3.168 7.949 2.961 1.00 96.75 109 HIS A N 1
ATOM 868 C CA . HIS A 1 109 ? -2.006 8.829 3.049 1.00 96.75 109 HIS A CA 1
ATOM 869 C C . HIS A 1 109 ? -1.667 9.485 1.704 1.00 96.75 109 HIS A C 1
ATOM 871 O O . HIS A 1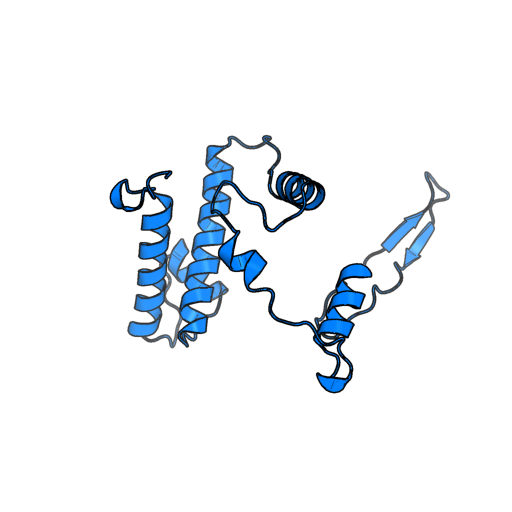 109 ? -1.336 10.669 1.669 1.00 96.75 109 HIS A O 1
ATOM 877 N N . ILE A 1 110 ? -1.797 8.750 0.593 1.00 96.06 110 ILE A N 1
ATOM 878 C CA . ILE A 1 110 ? -1.626 9.301 -0.762 1.00 96.06 110 ILE A CA 1
ATOM 879 C C . ILE A 1 110 ? -2.686 10.373 -1.060 1.00 96.06 110 ILE A C 1
ATOM 881 O O . ILE A 1 110 ? -2.394 11.349 -1.746 1.00 96.06 110 ILE A O 1
ATOM 885 N N . GLU A 1 111 ? -3.884 10.231 -0.495 1.00 94.25 111 GLU A N 1
ATOM 886 C CA . GLU A 1 111 ? -4.984 11.199 -0.592 1.00 94.25 111 GLU A CA 1
ATOM 887 C C . GLU A 1 111 ? -4.866 12.363 0.416 1.00 94.25 111 GLU A C 1
ATOM 889 O O . GLU A 1 111 ? -5.745 13.218 0.490 1.00 94.25 111 GLU A O 1
ATOM 894 N N . GLY A 1 112 ? -3.765 12.434 1.175 1.00 95.75 112 GLY A N 1
ATOM 895 C CA . GLY A 1 112 ? -3.466 13.536 2.095 1.00 95.75 112 GLY A CA 1
ATOM 896 C C . GLY A 1 112 ? -3.946 13.332 3.534 1.00 95.75 112 GLY A C 1
ATOM 897 O O . GLY A 1 112 ? -3.880 14.264 4.334 1.00 95.75 112 GLY A O 1
ATOM 898 N N . ASN A 1 113 ? -4.402 12.130 3.897 1.00 97.56 113 ASN A N 1
ATOM 899 C CA . ASN A 1 113 ? -4.787 11.819 5.273 1.00 97.56 113 ASN A CA 1
ATOM 900 C C . ASN A 1 113 ? -3.593 11.897 6.228 1.00 97.56 113 ASN A C 1
ATOM 902 O O . ASN A 1 113 ? -2.507 11.378 5.939 1.00 97.56 113 ASN A O 1
ATOM 906 N N . THR A 1 114 ? -3.813 12.481 7.406 1.00 97.19 114 THR A N 1
ATOM 907 C CA . THR A 1 114 ? -2.752 12.693 8.393 1.00 97.19 114 THR A CA 1
ATOM 908 C C . THR A 1 114 ? -2.662 11.603 9.463 1.00 97.19 114 THR A C 1
ATOM 910 O O . THR A 1 114 ? -1.838 11.714 10.377 1.00 97.19 114 THR A O 1
ATOM 913 N N . TYR A 1 115 ? -3.495 10.559 9.418 1.00 97.50 115 TYR A N 1
ATOM 914 C CA . TYR A 1 115 ? -3.327 9.394 10.286 1.00 97.50 115 TYR A CA 1
ATOM 915 C C . TYR A 1 115 ? -1.972 8.726 10.048 1.00 97.50 115 TYR A C 1
ATOM 917 O O . TYR A 1 115 ? -1.586 8.410 8.920 1.00 97.50 115 TYR A O 1
ATOM 925 N N . ASP A 1 116 ? -1.262 8.442 11.137 1.00 96.38 116 ASP A N 1
ATOM 926 C CA . ASP A 1 116 ? -0.120 7.547 11.070 1.00 96.38 116 ASP A CA 1
ATOM 927 C C . ASP A 1 116 ? -0.580 6.079 11.021 1.00 96.38 116 ASP A C 1
ATOM 929 O O . ASP A 1 116 ? -1.746 5.728 11.254 1.00 96.38 116 ASP A O 1
ATOM 933 N N . ARG A 1 117 ? 0.359 5.196 10.686 1.00 96.69 117 ARG A N 1
ATOM 934 C CA . ARG A 1 117 ? 0.082 3.768 10.528 1.00 96.69 117 ARG A CA 1
ATOM 935 C C . ARG A 1 117 ? -0.370 3.106 11.836 1.00 96.69 117 ARG A C 1
ATOM 937 O O . ARG A 1 117 ? -1.170 2.175 11.790 1.00 96.69 117 ARG A O 1
ATOM 944 N N . LEU A 1 118 ? 0.125 3.559 12.992 1.00 97.06 118 LEU A N 1
ATOM 945 C CA . LEU A 1 118 ? -0.232 2.997 14.298 1.00 97.06 118 LEU A CA 1
ATOM 946 C C . LEU A 1 118 ? -1.645 3.423 14.711 1.00 97.06 118 LEU A C 1
ATOM 948 O O . LEU A 1 118 ? -2.440 2.579 15.120 1.00 97.06 118 LEU A O 1
ATOM 952 N N . SER A 1 119 ? -1.981 4.701 14.550 1.00 97.44 119 SER A N 1
ATOM 953 C CA . SER A 1 119 ? -3.331 5.233 14.734 1.00 97.44 119 SER A CA 1
ATOM 954 C C . SER A 1 119 ? -4.329 4.560 13.799 1.00 97.44 119 SER A C 1
ATOM 956 O O . SER A 1 119 ? -5.420 4.204 14.231 1.00 97.44 119 SER A O 1
ATOM 958 N N . THR A 1 120 ? -3.945 4.315 12.542 1.00 97.69 120 THR A N 1
ATOM 959 C CA . THR A 1 120 ? -4.779 3.566 11.587 1.00 97.69 120 THR A CA 1
ATOM 960 C C . THR A 1 120 ? -5.012 2.132 12.061 1.00 97.69 120 THR A C 1
ATOM 962 O O . THR A 1 120 ? -6.141 1.649 12.025 1.00 97.69 120 THR A O 1
ATOM 965 N N . ALA A 1 121 ? -3.971 1.457 12.561 1.00 97.31 121 ALA A N 1
ATOM 966 C CA . ALA A 1 121 ? -4.100 0.114 13.120 1.00 97.31 121 ALA A CA 1
ATOM 967 C C . ALA A 1 121 ? -5.073 0.084 14.308 1.00 97.31 121 ALA A C 1
ATOM 969 O O . ALA A 1 121 ? -5.966 -0.758 14.327 1.00 97.31 121 ALA A O 1
ATOM 970 N N . ARG A 1 122 ? -4.954 1.030 15.250 1.00 97.25 122 ARG A N 1
ATOM 971 C CA . ARG A 1 122 ? -5.863 1.152 16.403 1.00 97.25 122 ARG A CA 1
ATOM 972 C C . ARG A 1 122 ? -7.300 1.449 15.988 1.00 97.25 122 ARG A C 1
ATOM 974 O O . ARG A 1 122 ? -8.218 0.810 16.490 1.00 97.25 122 ARG A O 1
ATOM 981 N N . LEU A 1 123 ? -7.506 2.351 15.031 1.00 97.50 123 LEU A N 1
ATOM 982 C CA . LEU A 1 123 ? -8.840 2.640 14.505 1.00 97.50 123 LEU A CA 1
ATOM 983 C C . LEU A 1 123 ? -9.485 1.387 13.904 1.00 97.50 123 LEU A C 1
ATOM 985 O O . LEU A 1 123 ? -10.636 1.079 14.188 1.00 97.50 123 LEU A O 1
ATOM 989 N N . ILE A 1 124 ? -8.735 0.645 13.092 1.00 96.00 124 ILE A N 1
ATOM 990 C CA . ILE A 1 124 ? -9.243 -0.528 12.377 1.00 96.00 124 ILE A CA 1
ATOM 991 C C . ILE A 1 124 ? -9.464 -1.728 13.304 1.00 96.00 124 ILE A C 1
ATOM 993 O O . ILE A 1 124 ? -10.451 -2.444 13.145 1.00 96.00 124 ILE A O 1
ATOM 997 N N . GLN A 1 125 ? -8.529 -1.989 14.219 1.00 94.19 125 GLN A N 1
ATOM 998 C CA . GLN A 1 125 ? -8.516 -3.201 15.042 1.00 94.19 125 GLN A CA 1
ATOM 999 C C . GLN A 1 125 ? -9.280 -3.026 16.356 1.00 94.19 125 GLN A C 1
ATOM 1001 O O . GLN A 1 125 ? -9.897 -3.974 16.830 1.00 94.19 125 GLN A O 1
ATOM 1006 N N . GLU A 1 126 ? -9.239 -1.826 16.935 1.00 95.75 126 GLU A N 1
ATOM 1007 C CA . GLU A 1 126 ? -9.771 -1.528 18.269 1.00 95.75 126 GLU A CA 1
ATOM 1008 C C . GLU A 1 126 ? -10.934 -0.521 18.222 1.00 95.75 126 GLU A C 1
ATOM 1010 O O . GLU A 1 126 ? -11.587 -0.295 19.236 1.00 95.75 126 GLU A O 1
ATOM 1015 N N . GLY A 1 127 ? -11.213 0.097 17.066 1.00 95.50 127 GLY A N 1
ATOM 1016 C CA . GLY A 1 127 ? -12.243 1.134 16.937 1.00 95.50 127 GLY A CA 1
ATOM 1017 C C . GLY A 1 127 ? -11.856 2.476 17.569 1.00 95.50 127 GLY A C 1
ATOM 1018 O O . GLY A 1 127 ? -12.711 3.344 17.738 1.00 95.50 127 GLY A O 1
ATOM 1019 N N . VAL A 1 128 ? -10.584 2.659 17.938 1.00 97.38 128 VAL A N 1
ATOM 1020 C CA . VAL A 1 128 ? -10.109 3.850 18.653 1.00 97.38 128 VAL A CA 1
ATOM 1021 C C . VAL A 1 128 ? -9.771 4.964 17.666 1.00 97.38 128 VAL A C 1
ATOM 1023 O O . VAL A 1 128 ? -8.819 4.864 16.892 1.00 97.38 128 VAL A O 1
ATOM 1026 N N . VAL A 1 129 ? -10.538 6.052 17.723 1.00 96.62 129 VAL A N 1
ATOM 1027 C CA . VAL A 1 129 ? -10.278 7.276 16.953 1.00 96.62 129 VAL A CA 1
ATOM 1028 C C . VAL A 1 129 ? -9.076 8.005 17.551 1.00 96.62 129 VAL A C 1
ATOM 1030 O O . VAL A 1 129 ? -8.984 8.170 18.767 1.00 96.62 129 VAL A O 1
ATOM 1033 N N . ALA A 1 130 ? -8.144 8.438 16.703 1.00 94.94 130 ALA A N 1
ATOM 1034 C CA . ALA A 1 130 ? -6.980 9.186 17.162 1.00 94.94 130 ALA A CA 1
ATOM 1035 C C . ALA A 1 130 ? -7.351 10.634 17.522 1.00 94.94 130 ALA A C 1
ATOM 1037 O O . ALA A 1 130 ? -8.145 11.280 16.835 1.00 94.94 130 ALA A O 1
ATOM 1038 N N . GLU A 1 131 ? -6.746 11.154 18.589 1.00 92.81 131 GLU A N 1
ATOM 1039 C CA . GLU A 1 131 ? -6.951 12.537 19.020 1.00 92.81 131 GLU A CA 1
ATOM 1040 C C . GLU A 1 131 ? -6.507 13.538 17.946 1.00 92.81 131 GLU A C 1
ATOM 1042 O O . GLU A 1 131 ? -5.527 13.327 17.227 1.00 92.81 131 GLU A O 1
ATOM 1047 N N . GLY A 1 132 ? -7.247 14.643 17.833 1.00 92.25 132 GLY A N 1
ATOM 1048 C CA . GLY A 1 132 ? -6.952 15.710 16.875 1.00 92.25 132 GLY A CA 1
ATOM 1049 C C . GLY A 1 132 ? -7.218 15.351 15.410 1.00 92.25 132 GLY A C 1
ATOM 1050 O O . GLY A 1 132 ? -6.857 16.134 14.535 1.00 92.25 132 GLY A O 1
ATOM 1051 N N . LYS A 1 133 ? -7.836 14.197 15.123 1.00 95.00 133 LYS A N 1
ATOM 1052 C CA . LYS A 1 133 ? -8.239 13.814 13.765 1.00 95.00 133 LYS A CA 1
ATOM 1053 C C . LYS A 1 133 ? -9.659 14.239 13.453 1.00 95.00 133 LYS A C 1
ATOM 1055 O O . LYS A 1 133 ? -10.553 14.166 14.295 1.00 95.00 133 LYS A O 1
ATOM 1060 N N . THR A 1 134 ? -9.869 14.667 12.216 1.00 96.88 134 THR A N 1
ATOM 1061 C CA . THR A 1 134 ? -11.200 15.056 11.758 1.00 96.88 134 THR A CA 1
ATOM 1062 C C . THR A 1 134 ? -12.084 13.830 11.529 1.00 96.88 134 THR A C 1
ATOM 1064 O O . THR A 1 134 ? -11.618 12.698 11.335 1.00 96.88 134 THR A O 1
ATOM 1067 N N . ARG A 1 135 ? -13.401 14.060 11.528 1.00 96.62 135 ARG A N 1
ATOM 1068 C CA . ARG A 1 135 ? -14.376 13.028 11.167 1.00 96.62 135 ARG A CA 1
ATOM 1069 C C . ARG A 1 135 ? -14.156 12.537 9.735 1.00 96.62 135 ARG A C 1
ATOM 1071 O O . ARG A 1 135 ? -14.246 11.336 9.509 1.00 96.62 135 ARG A O 1
ATOM 1078 N N . ASP A 1 136 ? -13.817 13.435 8.815 1.00 97.31 136 ASP A N 1
ATOM 1079 C CA . ASP A 1 136 ? -13.622 13.107 7.401 1.00 97.31 136 ASP A CA 1
ATOM 1080 C C . ASP A 1 136 ? -12.381 12.234 7.187 1.00 97.31 136 ASP A C 1
ATOM 1082 O O . ASP A 1 136 ? -12.461 11.207 6.516 1.00 97.31 136 ASP A O 1
ATOM 1086 N N . GLU A 1 137 ? -11.259 12.554 7.840 1.00 97.56 137 GLU A N 1
ATOM 1087 C CA . GLU A 1 137 ? -10.060 11.704 7.804 1.00 97.56 137 GLU A CA 1
ATOM 1088 C C . GLU A 1 137 ? -10.323 10.310 8.376 1.00 97.56 137 GLU A C 1
ATOM 1090 O O . GLU A 1 137 ? -9.879 9.304 7.819 1.00 97.56 137 GLU A O 1
ATOM 1095 N N . THR A 1 138 ? -11.060 10.246 9.484 1.00 98.00 138 THR A N 1
ATOM 1096 C CA . THR A 1 138 ? -11.437 8.977 10.116 1.00 98.00 138 THR A CA 1
ATOM 1097 C C . THR A 1 138 ? -12.344 8.168 9.188 1.00 98.00 138 THR A C 1
ATOM 1099 O O . THR A 1 138 ? -12.117 6.977 8.973 1.00 98.00 138 THR A O 1
ATOM 1102 N N . GLN A 1 139 ? -13.341 8.817 8.583 1.00 97.94 139 GLN A N 1
ATOM 1103 C CA . GLN A 1 139 ? -14.277 8.180 7.664 1.00 97.94 139 GLN A CA 1
ATOM 1104 C C . GLN A 1 139 ? -13.576 7.665 6.407 1.00 97.94 139 GLN A C 1
ATOM 1106 O O . GLN A 1 139 ? -13.905 6.578 5.940 1.00 97.94 139 GLN A O 1
ATOM 1111 N N . MET A 1 140 ? -12.590 8.392 5.881 1.00 98.00 140 MET A N 1
ATOM 1112 C CA . MET A 1 140 ? -11.839 7.963 4.704 1.00 98.00 140 MET A CA 1
ATOM 1113 C C . MET A 1 140 ? -11.113 6.634 4.948 1.00 98.00 140 MET A C 1
ATOM 1115 O O . MET A 1 140 ? -11.259 5.709 4.152 1.00 98.00 140 MET A O 1
ATOM 1119 N N . ILE A 1 141 ? -10.434 6.474 6.089 1.00 97.94 141 ILE A N 1
ATOM 1120 C CA . ILE A 1 141 ? -9.778 5.203 6.452 1.00 97.94 141 ILE A CA 1
ATOM 1121 C C . ILE A 1 141 ? -10.790 4.063 6.536 1.00 97.94 141 ILE A C 1
ATOM 1123 O O . ILE A 1 141 ? -10.538 2.970 6.028 1.00 97.94 141 ILE A O 1
ATOM 1127 N N . LEU A 1 142 ? -11.945 4.313 7.157 1.00 97.62 142 LEU A N 1
ATOM 1128 C CA . LEU A 1 142 ? -13.008 3.315 7.271 1.00 97.62 142 LEU A CA 1
ATOM 1129 C C . LEU A 1 142 ? -13.609 2.957 5.903 1.00 97.62 142 LEU A C 1
ATOM 1131 O O . LEU A 1 142 ? -13.922 1.790 5.669 1.00 97.62 142 LEU A O 1
ATOM 1135 N N . ASN A 1 143 ? -13.705 3.921 4.984 1.00 96.88 143 ASN A N 1
ATOM 1136 C CA . ASN A 1 143 ? -14.133 3.681 3.607 1.00 96.88 143 ASN A CA 1
ATOM 1137 C C . ASN A 1 143 ? -13.134 2.783 2.863 1.00 96.88 143 ASN A C 1
ATOM 1139 O O . ASN A 1 143 ? -13.553 1.815 2.228 1.00 96.88 143 ASN A O 1
ATOM 1143 N N . HIS A 1 144 ? -11.823 3.035 2.976 1.00 96.56 144 HIS A N 1
ATOM 1144 C CA . HIS A 1 144 ? -10.816 2.151 2.374 1.00 96.56 144 HIS A CA 1
ATOM 1145 C C . HIS A 1 144 ? -10.824 0.762 2.998 1.00 96.56 144 HIS A C 1
ATOM 1147 O O . HIS A 1 144 ? -10.787 -0.223 2.261 1.00 96.56 144 HIS A O 1
ATOM 1153 N N . LYS A 1 145 ? -10.938 0.666 4.329 1.00 95.62 145 LYS A N 1
ATOM 1154 C CA . LYS A 1 145 ? -11.120 -0.613 5.024 1.00 95.62 145 LYS A CA 1
ATOM 1155 C C . LYS A 1 145 ? -12.287 -1.385 4.413 1.00 95.62 145 LYS A C 1
ATOM 1157 O O . LYS A 1 145 ? -12.098 -2.528 4.012 1.00 95.62 145 LYS A O 1
ATOM 1162 N N . ALA A 1 146 ? -13.458 -0.758 4.301 1.00 93.44 146 ALA A N 1
ATOM 1163 C CA . ALA A 1 146 ? -14.653 -1.397 3.758 1.00 93.44 146 ALA A CA 1
ATOM 1164 C C . ALA A 1 146 ? -14.460 -1.841 2.297 1.00 93.44 146 ALA A C 1
ATOM 1166 O O . ALA A 1 146 ? -14.828 -2.959 1.939 1.00 93.44 146 ALA A O 1
ATOM 1167 N N . ALA A 1 147 ? -13.831 -1.007 1.464 1.00 91.69 147 ALA A N 1
ATOM 1168 C CA . ALA A 1 147 ? -13.518 -1.354 0.080 1.00 91.69 147 ALA A CA 1
ATOM 1169 C C . ALA A 1 147 ? -12.554 -2.552 -0.018 1.00 91.69 147 ALA A C 1
ATOM 1171 O O . ALA A 1 147 ? -12.744 -3.440 -0.845 1.00 91.69 147 ALA A O 1
ATOM 1172 N N . ILE A 1 148 ? -11.538 -2.617 0.845 1.00 89.56 148 ILE A N 1
ATOM 1173 C CA . ILE A 1 148 ? -10.581 -3.730 0.880 1.00 89.56 148 ILE A CA 1
ATOM 1174 C C . ILE A 1 148 ? -11.238 -5.007 1.418 1.00 89.56 148 ILE A C 1
ATOM 1176 O O . ILE A 1 148 ? -11.011 -6.082 0.868 1.00 89.56 148 ILE A O 1
ATOM 1180 N N . GLU A 1 149 ? -12.076 -4.916 2.453 1.00 88.88 149 GLU A N 1
ATOM 1181 C CA . GLU A 1 149 ? -12.852 -6.060 2.956 1.00 88.88 149 GLU A CA 1
ATOM 1182 C C . GLU A 1 149 ? -13.751 -6.638 1.865 1.00 88.88 149 GLU A C 1
ATOM 1184 O O . GLU A 1 149 ? -13.774 -7.854 1.684 1.00 88.88 149 GLU A O 1
ATOM 1189 N N . PHE A 1 150 ? -14.409 -5.771 1.093 1.00 86.88 150 PHE A N 1
ATOM 1190 C CA . PHE A 1 150 ? -15.222 -6.161 -0.055 1.00 86.88 150 PHE A CA 1
ATOM 1191 C C . PHE A 1 150 ? -14.416 -6.913 -1.130 1.00 86.88 150 PHE A C 1
ATOM 1193 O O . PHE A 1 150 ? -14.884 -7.911 -1.674 1.00 86.88 150 PHE A O 1
ATOM 1200 N N . LEU A 1 151 ? -13.177 -6.491 -1.404 1.00 83.44 151 LEU A N 1
ATOM 1201 C CA . LEU A 1 151 ? -12.281 -7.205 -2.323 1.00 83.44 151 LEU A CA 1
ATOM 1202 C C . LEU A 1 151 ? -11.872 -8.585 -1.779 1.00 83.44 151 LEU A C 1
ATOM 1204 O O . LEU A 1 151 ? -11.744 -9.542 -2.542 1.00 83.44 151 LEU A O 1
ATOM 1208 N N . LEU A 1 152 ? -11.656 -8.701 -0.465 1.00 78.19 152 LEU A N 1
ATOM 1209 C CA . LEU A 1 152 ? -11.186 -9.934 0.178 1.00 78.19 152 LEU A CA 1
ATOM 1210 C C . LEU A 1 152 ? -12.273 -11.001 0.331 1.00 78.19 152 LEU A C 1
ATOM 1212 O O . LEU A 1 152 ? -11.954 -12.190 0.301 1.00 78.19 152 LEU A O 1
ATOM 1216 N N . THR A 1 153 ? -13.536 -10.607 0.501 1.00 78.12 153 THR A N 1
ATOM 1217 C CA . THR A 1 153 ? -14.660 -11.554 0.569 1.00 78.12 153 THR A CA 1
ATOM 1218 C C . THR A 1 153 ? -14.975 -12.190 -0.783 1.00 78.12 153 THR A C 1
ATOM 1220 O O . THR A 1 153 ? -15.676 -13.200 -0.815 1.00 78.12 153 THR A O 1
ATOM 1223 N N . GLY A 1 154 ? -14.407 -11.664 -1.875 1.00 63.97 154 GLY A N 1
ATOM 1224 C CA . GLY A 1 154 ? -14.506 -12.263 -3.201 1.00 63.97 154 GLY A CA 1
ATOM 1225 C C . GLY A 1 154 ? -15.930 -12.252 -3.744 1.00 63.97 154 GLY A C 1
ATOM 1226 O O . GLY A 1 154 ? -16.372 -13.266 -4.281 1.00 63.97 154 GLY A O 1
ATOM 1227 N N . ASP A 1 155 ? -16.645 -11.132 -3.583 1.00 59.84 155 ASP A N 1
ATOM 1228 C CA . ASP A 1 155 ? -17.978 -10.962 -4.167 1.00 59.84 155 ASP A CA 1
ATOM 1229 C C . ASP A 1 155 ? -17.933 -11.297 -5.673 1.00 59.84 155 ASP A C 1
ATOM 1231 O O . ASP A 1 155 ? -17.064 -10.817 -6.408 1.00 59.84 155 ASP A O 1
ATOM 1235 N N . GLU A 1 156 ? -18.859 -12.145 -6.136 1.00 56.94 156 GLU A N 1
ATOM 1236 C CA . GLU A 1 156 ? -18.897 -12.674 -7.506 1.00 56.94 156 GLU A CA 1
ATOM 1237 C C . GLU A 1 156 ? -18.975 -11.569 -8.566 1.00 56.94 156 GLU A C 1
ATOM 1239 O O . GLU A 1 156 ? -18.571 -11.773 -9.706 1.00 56.94 156 GLU A O 1
ATOM 1244 N N . ARG A 1 157 ? -19.413 -10.366 -8.184 1.00 56.72 157 ARG A N 1
ATOM 1245 C CA . ARG A 1 157 ? -19.454 -9.179 -9.053 1.00 56.72 157 ARG A CA 1
ATOM 1246 C C . ARG A 1 157 ? -18.074 -8.664 -9.472 1.00 56.72 157 ARG A C 1
ATOM 1248 O O . ARG A 1 157 ? -17.971 -7.957 -10.468 1.00 56.72 157 ARG A O 1
ATOM 1255 N N . LEU A 1 158 ? -17.028 -8.984 -8.709 1.00 51.72 158 LEU A N 1
ATOM 1256 C CA . LEU A 1 158 ? -15.633 -8.640 -9.008 1.00 51.72 158 LEU A CA 1
ATOM 1257 C C . LEU A 1 158 ? -14.874 -9.793 -9.664 1.00 51.72 158 LEU A C 1
ATOM 1259 O O . LEU A 1 158 ? -13.663 -9.696 -9.883 1.00 51.72 158 LEU A O 1
ATOM 1263 N N . ARG A 1 159 ? -15.563 -10.900 -9.954 1.00 47.88 159 ARG A N 1
ATOM 1264 C CA . ARG A 1 159 ? -14.980 -12.027 -10.661 1.00 47.88 159 ARG A CA 1
ATOM 1265 C C . ARG A 1 159 ? -14.628 -11.536 -12.059 1.00 47.88 159 ARG A C 1
ATOM 1267 O O . ARG A 1 159 ? -15.481 -11.390 -12.922 1.00 47.88 159 ARG A O 1
ATOM 1274 N N . VAL A 1 160 ? -13.352 -11.214 -12.250 1.00 54.34 160 VAL A N 1
ATOM 1275 C CA . VAL A 1 160 ? -12.810 -10.948 -13.576 1.00 54.34 160 VAL A CA 1
ATOM 1276 C C . VAL A 1 160 ? -12.941 -12.270 -14.309 1.00 54.34 160 VAL A C 1
ATOM 1278 O O . VAL A 1 160 ? -12.244 -13.233 -13.964 1.00 54.34 160 VAL A O 1
ATOM 1281 N N . ASP A 1 161 ? -13.901 -12.348 -15.228 1.00 46.47 161 ASP A N 1
ATOM 1282 C CA . ASP A 1 161 ? -14.057 -13.513 -16.082 1.00 46.47 161 ASP A CA 1
ATOM 1283 C C . ASP A 1 161 ? -12.686 -13.812 -16.679 1.00 46.47 161 ASP A C 1
ATOM 1285 O O . ASP A 1 161 ? -12.029 -12.944 -17.262 1.00 46.47 161 ASP A O 1
ATOM 1289 N N . LYS A 1 162 ? -12.198 -15.029 -16.428 1.00 44.94 162 LYS A N 1
ATOM 1290 C CA . LYS A 1 162 ? -10.989 -15.511 -17.083 1.00 44.94 162 LYS A CA 1
ATOM 1291 C C . LYS A 1 162 ? -11.325 -15.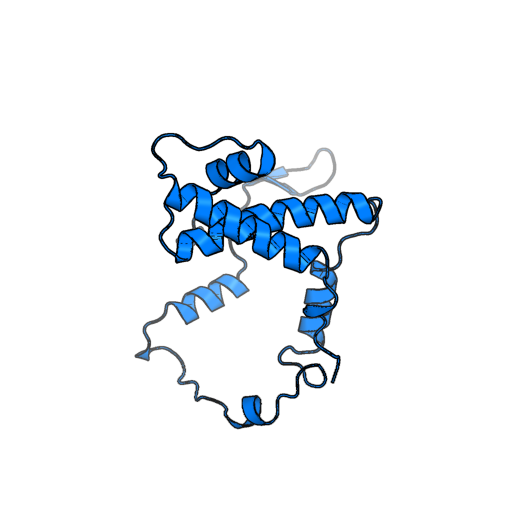599 -18.570 1.00 44.94 162 LYS A C 1
ATOM 1293 O O . LYS A 1 162 ? -11.957 -16.569 -18.979 1.00 44.94 162 LYS A O 1
ATOM 1298 N N . LEU A 1 163 ? -10.963 -14.558 -19.318 1.00 40.31 163 LEU A N 1
ATOM 1299 C CA . LEU A 1 163 ? -10.844 -14.596 -20.773 1.00 40.31 163 LEU A CA 1
ATOM 1300 C C . LEU A 1 163 ? -9.750 -15.592 -21.167 1.00 40.31 163 LEU A C 1
ATOM 1302 O O . LEU A 1 163 ? -8.699 -15.605 -20.478 1.00 40.31 163 LEU A O 1
#

Radius of gyration: 22.86 Å; chains: 1; bounding box: 57×41×52 Å

Secondary structure (DSSP, 8-state):
--EEEESSGGG-EEEEPP---B-TTSSB--HHHHHHHHHHHS-GGGSPP----HHHHHH--TTTS-SS-HHHHHHHHHHHS--TTS-HHHHHHHHHHHHHHHHHHHHHHHTT----HHHHHHHHHH--PPTT--HHHHHHHHHHHHHHHHHHTT-GGG-----